Protein AF-A0A2C9LLG2-F1 (afdb_monomer_lite)

Radius of gyration: 27.01 Å; chains: 1; bounding box: 44×22×76 Å

pLDDT: mean 87.64, std 13.87, range [52.31, 98.19]

Foldseek 3Di:
DVVVVVLVVCLVPDDPVPDDPLSVVVNVCVVVVHPVNPDDPDDPVVCVVCVVVVVVVVVVVVVVVVVVVVVVVVVVVVVVVVVVD

Sequence (85 aa):
MWHYLYFIVLVKVKDPTEFTGPESYVDAMIKERNLEWFPRMRAMSLAAEDSEGEQNEIRSLQAQLDLTTRLVQKLSGQLTELKEQ

Secondary structure (DSSP, 8-state):
-HHHHHHHHHHHHS-GGG--HHHHHHHHHHHTT--TTS--S--TTTGGGTHHHHHHHHHHHHHHHHHHHHHHHHHHHHHHHHHH-

Structure (mmCIF, N/CA/C/O backbone):
data_AF-A0A2C9LLG2-F1
#
_entry.id   AF-A0A2C9LLG2-F1
#
loop_
_atom_site.group_PDB
_atom_site.id
_atom_site.type_symbol
_atom_site.label_atom_id
_atom_site.label_alt_id
_atom_site.label_comp_id
_atom_site.label_asym_id
_atom_site.label_entity_id
_atom_site.label_seq_id
_atom_site.pdbx_PDB_ins_code
_atom_site.Cartn_x
_atom_site.Cartn_y
_atom_site.Cartn_z
_atom_site.occupancy
_atom_site.B_iso_or_equiv
_atom_site.auth_seq_id
_atom_site.auth_comp_id
_atom_site.auth_asym_id
_atom_site.auth_atom_id
_atom_site.pdbx_PDB_model_num
ATOM 1 N N . MET A 1 1 ? -4.660 7.088 -16.268 1.00 85.00 1 MET A N 1
ATOM 2 C CA . MET A 1 1 ? -4.122 5.833 -16.851 1.00 85.00 1 MET A CA 1
ATOM 3 C C . MET A 1 1 ? -2.672 5.951 -17.311 1.00 85.00 1 MET A C 1
ATOM 5 O O . MET A 1 1 ? -1.887 5.101 -16.927 1.00 85.00 1 MET A O 1
ATOM 9 N N . TRP A 1 2 ? -2.271 6.993 -18.049 1.00 93.62 2 TRP A N 1
ATOM 10 C CA . TRP A 1 2 ? -0.890 7.155 -18.546 1.00 93.62 2 TRP A CA 1
ATOM 11 C C . TRP A 1 2 ? 0.220 7.089 -17.484 1.00 93.62 2 TRP A C 1
ATOM 13 O O . TRP A 1 2 ? 1.278 6.535 -17.755 1.00 93.62 2 TRP A O 1
ATOM 23 N N . HIS A 1 3 ? -0.034 7.549 -16.257 1.00 93.88 3 HIS A N 1
ATOM 24 C CA . HIS A 1 3 ? 0.930 7.411 -15.159 1.00 93.88 3 HIS A CA 1
ATOM 25 C C . HIS A 1 3 ? 1.286 5.953 -14.835 1.00 93.88 3 HIS A C 1
ATOM 27 O O . HIS A 1 3 ? 2.442 5.680 -14.535 1.00 93.88 3 HIS A O 1
ATOM 33 N N . TYR A 1 4 ? 0.349 5.007 -14.970 1.00 94.06 4 TYR A N 1
ATOM 34 C CA . TYR A 1 4 ? 0.662 3.583 -14.818 1.00 94.06 4 TYR A CA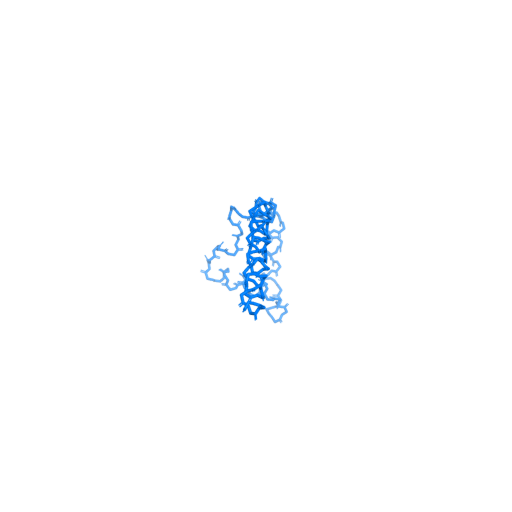 1
ATOM 35 C C . TYR A 1 4 ? 1.560 3.081 -15.943 1.00 94.06 4 TYR A C 1
ATOM 37 O O . TYR A 1 4 ? 2.461 2.294 -15.685 1.00 94.06 4 TYR A O 1
ATOM 45 N N . LEU A 1 5 ? 1.364 3.558 -17.177 1.00 94.75 5 LEU A N 1
ATOM 46 C CA . LEU A 1 5 ? 2.253 3.207 -18.282 1.00 94.75 5 LEU A CA 1
ATOM 47 C C . LEU A 1 5 ? 3.674 3.724 -18.023 1.00 94.75 5 LEU A C 1
ATOM 49 O O . LEU A 1 5 ? 4.624 2.958 -18.153 1.00 94.75 5 LEU A O 1
ATOM 53 N N . TYR A 1 6 ? 3.818 4.985 -17.606 1.00 96.69 6 TYR A N 1
ATOM 54 C CA . TYR A 1 6 ? 5.122 5.546 -17.240 1.00 96.69 6 TYR A CA 1
ATOM 55 C C . TYR A 1 6 ? 5.769 4.782 -16.088 1.00 96.69 6 TYR A C 1
ATOM 57 O O . TYR A 1 6 ? 6.953 4.478 -16.158 1.00 96.69 6 TYR A O 1
ATOM 65 N N . PHE A 1 7 ? 4.992 4.415 -15.069 1.00 96.38 7 PHE A N 1
ATOM 66 C CA . PHE A 1 7 ? 5.482 3.632 -13.940 1.00 96.38 7 PHE A CA 1
ATOM 67 C C . PHE A 1 7 ? 5.923 2.219 -14.350 1.00 96.38 7 PHE A C 1
ATOM 69 O O . PHE A 1 7 ? 6.986 1.767 -13.944 1.00 96.38 7 PHE A O 1
ATOM 76 N N . ILE A 1 8 ? 5.170 1.537 -15.218 1.00 95.62 8 ILE A N 1
ATOM 77 C CA . ILE A 1 8 ? 5.564 0.225 -15.755 1.00 95.62 8 ILE A CA 1
ATOM 78 C C . ILE A 1 8 ? 6.873 0.336 -16.544 1.00 95.62 8 ILE A C 1
ATOM 80 O O . ILE A 1 8 ? 7.736 -0.531 -16.428 1.00 95.62 8 ILE A O 1
ATOM 84 N N . VAL A 1 9 ? 7.033 1.388 -17.352 1.00 97.19 9 VAL A N 1
ATOM 85 C CA . VAL A 1 9 ? 8.286 1.632 -18.079 1.00 97.19 9 VAL A CA 1
ATOM 86 C C . VAL A 1 9 ? 9.426 1.920 -17.103 1.00 97.19 9 VAL A C 1
ATOM 88 O O . VAL A 1 9 ? 10.483 1.321 -17.255 1.00 97.19 9 VAL A O 1
ATOM 91 N N . LEU A 1 10 ? 9.201 2.756 -16.083 1.00 97.31 10 LEU A N 1
ATOM 92 C CA . LEU A 1 10 ? 10.172 3.062 -15.029 1.00 97.31 10 LEU A CA 1
ATOM 93 C C . LEU A 1 10 ? 10.689 1.782 -14.361 1.00 97.31 10 LEU A C 1
ATOM 95 O O . LEU A 1 10 ? 11.894 1.554 -14.351 1.00 97.31 10 LEU A O 1
ATOM 99 N N . VAL A 1 11 ? 9.787 0.926 -13.872 1.00 96.81 11 VAL A N 1
ATOM 100 C CA . VAL A 1 11 ? 10.143 -0.344 -13.216 1.00 96.81 11 VAL A CA 1
ATOM 101 C C . VAL A 1 11 ? 10.943 -1.255 -14.155 1.00 96.81 11 VAL A C 1
ATOM 103 O O . VAL A 1 11 ? 11.854 -1.942 -13.712 1.00 96.81 11 VAL A O 1
ATOM 106 N N . LYS A 1 12 ? 10.666 -1.233 -15.466 1.00 95.19 12 LYS A N 1
ATOM 107 C CA . LYS A 1 12 ? 11.397 -2.050 -16.448 1.00 95.19 12 LYS A CA 1
ATOM 108 C C . LYS A 1 12 ? 12.817 -1.572 -16.756 1.00 95.19 12 LYS A C 1
ATOM 110 O O . LYS A 1 12 ? 13.609 -2.385 -17.226 1.00 95.19 12 LYS A O 1
ATOM 115 N N . VAL A 1 13 ? 13.113 -0.283 -16.598 1.00 97.19 13 VAL A N 1
ATOM 116 C CA . VAL A 1 13 ? 14.406 0.303 -17.013 1.00 97.19 13 VAL A CA 1
ATOM 117 C C . VAL A 1 13 ? 15.301 0.702 -15.843 1.00 97.19 13 VAL A C 1
ATOM 119 O O . VAL A 1 13 ? 16.498 0.886 -16.041 1.00 97.19 13 VAL A O 1
ATOM 122 N N . LYS A 1 14 ? 14.732 0.863 -14.647 1.00 97.38 14 LYS A N 1
ATOM 123 C CA . LYS A 1 14 ? 15.456 1.231 -13.429 1.00 97.38 14 LYS A CA 1
ATOM 124 C C . LYS A 1 14 ? 16.285 0.049 -12.907 1.00 97.38 14 LYS A C 1
ATOM 126 O O . LYS A 1 14 ? 15.881 -1.103 -13.055 1.00 97.38 14 LYS A O 1
ATOM 131 N N . ASP A 1 15 ? 17.436 0.340 -12.298 1.00 97.56 15 ASP A N 1
ATOM 132 C CA . ASP A 1 15 ? 18.283 -0.678 -11.671 1.00 97.56 15 ASP A CA 1
ATOM 133 C C . ASP A 1 15 ? 17.519 -1.359 -10.513 1.00 97.56 15 ASP A C 1
ATOM 135 O O . ASP A 1 15 ? 17.032 -0.658 -9.618 1.00 97.56 15 ASP A O 1
ATOM 139 N N . PRO A 1 16 ? 17.405 -2.703 -10.490 1.00 96.06 16 PRO A N 1
ATOM 140 C CA . PRO A 1 16 ? 16.702 -3.422 -9.427 1.00 96.06 16 PRO A CA 1
ATOM 141 C C . PRO A 1 16 ? 17.230 -3.158 -8.013 1.00 96.06 16 PRO A C 1
ATOM 143 O O . PRO A 1 16 ? 16.485 -3.294 -7.045 1.00 96.06 16 PRO A O 1
ATOM 146 N N . THR A 1 17 ? 18.503 -2.785 -7.869 1.00 97.00 17 THR A N 1
ATOM 147 C CA . THR A 1 17 ? 19.103 -2.459 -6.565 1.00 97.00 17 THR A CA 1
ATOM 148 C C . THR A 1 17 ? 18.619 -1.122 -6.003 1.00 97.00 17 THR A C 1
ATOM 150 O O . THR A 1 17 ? 18.696 -0.898 -4.796 1.00 97.00 17 THR A O 1
ATOM 153 N N . GLU A 1 18 ? 18.063 -0.258 -6.854 1.00 97.50 18 GLU A N 1
ATOM 154 C CA . GLU A 1 18 ? 17.523 1.054 -6.490 1.00 97.50 18 GLU A CA 1
ATOM 155 C C . GLU A 1 18 ? 16.002 1.038 -6.297 1.00 97.50 18 GLU A C 1
ATOM 157 O O . GLU A 1 18 ? 15.373 2.091 -6.113 1.00 97.50 18 GLU A O 1
ATOM 162 N N . PHE A 1 19 ? 15.377 -0.136 -6.386 1.00 98.19 19 PHE A N 1
ATOM 163 C CA . PHE A 1 19 ? 13.947 -0.259 -6.171 1.00 98.19 19 PHE A CA 1
ATOM 164 C C . PHE A 1 19 ? 13.581 0.085 -4.729 1.00 98.19 19 PHE A C 1
ATOM 166 O O . PHE A 1 19 ? 14.139 -0.410 -3.751 1.00 98.19 19 PHE A O 1
ATOM 173 N N . THR A 1 20 ? 12.567 0.926 -4.605 1.00 98.00 20 THR A N 1
ATOM 174 C CA . THR A 1 20 ? 11.812 1.088 -3.369 1.00 98.00 20 THR A CA 1
ATOM 175 C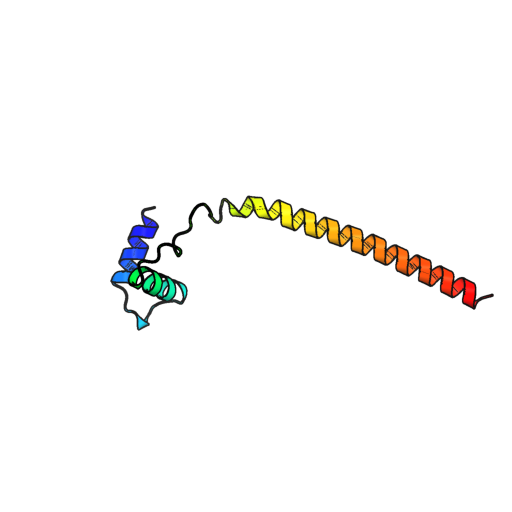 C . THR A 1 20 ? 10.953 -0.155 -3.122 1.00 98.00 20 THR A C 1
ATOM 177 O O . THR A 1 20 ? 10.678 -0.934 -4.033 1.00 98.00 20 THR A O 1
ATOM 180 N N . GLY A 1 21 ? 10.470 -0.334 -1.889 1.00 96.69 21 GLY A N 1
ATOM 181 C CA . GLY A 1 21 ? 9.616 -1.476 -1.531 1.00 96.69 21 GLY A CA 1
ATOM 182 C C . GLY A 1 21 ? 8.437 -1.716 -2.495 1.00 96.69 21 GLY A C 1
ATOM 183 O O . GLY A 1 21 ? 8.287 -2.840 -2.978 1.00 96.69 21 GLY A O 1
ATOM 184 N N . PRO A 1 22 ? 7.630 -0.691 -2.839 1.00 96.12 22 PRO A N 1
ATOM 185 C CA . PRO A 1 22 ? 6.535 -0.843 -3.798 1.00 96.12 22 PRO A CA 1
ATOM 186 C C . PRO A 1 22 ? 6.990 -1.205 -5.217 1.00 96.12 22 PRO A C 1
ATOM 188 O O . PRO A 1 22 ? 6.321 -1.991 -5.881 1.00 96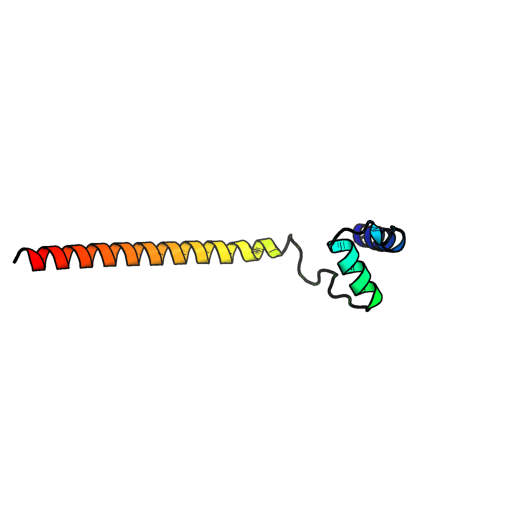.12 22 PRO A O 1
ATOM 191 N N . GLU A 1 23 ? 8.118 -0.664 -5.686 1.00 97.88 23 GLU A N 1
ATOM 192 C CA . GLU A 1 23 ? 8.667 -0.997 -7.009 1.00 97.88 23 GLU A CA 1
ATOM 193 C C . GLU A 1 23 ? 9.087 -2.471 -7.068 1.00 97.88 23 GLU A C 1
ATOM 195 O O . GLU A 1 23 ? 8.686 -3.171 -7.996 1.00 97.88 23 GLU A O 1
ATOM 200 N N . SER A 1 24 ? 9.786 -2.971 -6.042 1.00 97.81 24 SER A N 1
ATOM 201 C CA . SER A 1 24 ? 10.164 -4.388 -5.929 1.00 97.81 24 SER A CA 1
ATOM 202 C C . SER A 1 24 ? 8.954 -5.319 -5.899 1.00 97.81 24 SER A C 1
ATOM 204 O O . SER A 1 24 ? 8.956 -6.368 -6.543 1.00 97.81 24 SER A O 1
ATOM 206 N N . TYR A 1 25 ? 7.901 -4.936 -5.174 1.00 96.94 25 TYR A N 1
ATOM 207 C CA . TYR A 1 25 ? 6.656 -5.702 -5.131 1.00 96.94 25 TYR A CA 1
ATOM 208 C C . TYR A 1 25 ? 5.981 -5.770 -6.506 1.00 96.94 25 TYR A C 1
ATOM 210 O O . TYR A 1 25 ? 5.589 -6.846 -6.957 1.00 96.94 25 TYR A O 1
ATOM 218 N N . VAL A 1 26 ? 5.872 -4.633 -7.199 1.00 96.62 26 VAL A N 1
ATOM 219 C CA . VAL A 1 26 ? 5.257 -4.583 -8.531 1.00 96.62 26 VAL A CA 1
ATOM 220 C C . VAL A 1 26 ? 6.098 -5.341 -9.562 1.00 96.62 26 VAL A C 1
ATOM 222 O O . VAL A 1 26 ? 5.531 -6.059 -10.383 1.00 96.62 26 VAL A O 1
ATOM 225 N N . ASP A 1 27 ? 7.428 -5.249 -9.507 1.00 96.94 27 ASP A N 1
ATOM 226 C CA . ASP A 1 27 ? 8.327 -6.025 -10.368 1.00 96.94 27 ASP A CA 1
ATOM 227 C C . ASP A 1 27 ? 8.129 -7.541 -10.192 1.00 96.94 27 ASP A C 1
ATOM 229 O O . ASP A 1 27 ? 7.960 -8.261 -11.182 1.00 96.94 27 ASP A O 1
ATOM 233 N N . ALA A 1 28 ? 8.057 -8.025 -8.946 1.00 96.94 28 ALA A N 1
ATOM 234 C CA . ALA A 1 28 ? 7.773 -9.430 -8.651 1.00 96.94 28 ALA A CA 1
ATOM 235 C C . ALA A 1 28 ? 6.411 -9.868 -9.219 1.00 96.94 28 ALA A C 1
ATOM 237 O O . ALA A 1 28 ? 6.327 -10.860 -9.945 1.00 96.94 28 ALA A O 1
ATOM 238 N N . MET A 1 29 ? 5.362 -9.074 -8.992 1.00 96.81 29 MET A N 1
ATOM 239 C CA . MET A 1 29 ? 4.020 -9.361 -9.504 1.00 96.81 29 MET A CA 1
ATOM 240 C C . MET A 1 29 ? 3.964 -9.389 -11.039 1.00 96.81 29 MET A C 1
ATOM 242 O O . MET A 1 29 ? 3.314 -10.256 -11.624 1.00 96.81 29 MET A O 1
ATOM 246 N N . ILE A 1 30 ? 4.686 -8.491 -11.720 1.00 94.50 30 ILE A N 1
ATOM 247 C CA . ILE A 1 30 ? 4.787 -8.489 -13.187 1.00 94.50 30 ILE A CA 1
ATOM 248 C C . ILE A 1 30 ? 5.500 -9.752 -13.689 1.00 94.50 30 ILE A C 1
ATOM 250 O O . ILE A 1 30 ? 5.037 -10.358 -14.661 1.00 94.50 30 ILE A O 1
ATOM 254 N N . LYS A 1 31 ? 6.594 -10.172 -13.038 1.00 95.06 31 LYS A N 1
ATOM 255 C CA . LYS A 1 31 ? 7.330 -11.404 -13.382 1.00 95.06 31 LYS A CA 1
ATOM 256 C C . LYS A 1 31 ? 6.459 -12.651 -13.229 1.00 95.06 31 LYS A C 1
ATOM 258 O O . LYS A 1 31 ? 6.496 -13.529 -14.089 1.00 95.06 31 LYS A O 1
ATOM 263 N N . GLU A 1 32 ? 5.622 -12.683 -12.197 1.00 97.25 32 GLU A N 1
ATOM 264 C CA . GLU A 1 32 ? 4.648 -13.750 -11.939 1.00 97.25 32 GLU A CA 1
ATOM 265 C C . GLU A 1 32 ? 3.379 -13.647 -12.800 1.00 97.25 32 GLU A C 1
ATOM 267 O O . GLU A 1 32 ? 2.517 -14.523 -12.752 1.00 97.25 32 GLU A O 1
ATOM 272 N N . ARG A 1 33 ? 3.257 -12.593 -13.621 1.00 94.31 33 ARG A N 1
ATOM 273 C CA . ARG A 1 33 ? 2.048 -12.259 -14.394 1.00 94.31 33 ARG A CA 1
ATOM 274 C C . ARG A 1 33 ? 0.796 -12.104 -13.517 1.00 94.31 33 ARG A C 1
ATOM 276 O O . ARG A 1 33 ? -0.321 -12.287 -14.003 1.00 94.31 33 ARG A O 1
ATOM 283 N N . ASN A 1 34 ? 0.970 -11.730 -12.252 1.00 92.81 34 ASN A N 1
ATOM 284 C CA . ASN A 1 34 ? -0.118 -11.426 -11.336 1.00 92.81 34 ASN A CA 1
ATOM 285 C C . ASN A 1 34 ? -0.554 -9.957 -11.512 1.00 92.81 34 ASN A C 1
ATOM 287 O O . ASN A 1 34 ? 0.251 -9.036 -11.405 1.00 92.81 34 ASN A O 1
ATOM 291 N N . LEU A 1 35 ? -1.840 -9.728 -11.794 1.00 91.75 35 LEU A N 1
ATOM 292 C CA . LEU A 1 35 ? -2.425 -8.395 -12.001 1.00 91.75 35 LEU A CA 1
ATOM 293 C C . LEU A 1 35 ? -3.050 -7.791 -10.732 1.00 91.75 35 LEU A C 1
ATOM 295 O O . LEU A 1 35 ? -3.627 -6.708 -10.794 1.00 91.75 35 LEU A O 1
ATOM 299 N N . GLU A 1 36 ? -2.954 -8.463 -9.584 1.00 90.38 36 GLU A N 1
ATOM 300 C CA . GLU A 1 36 ? -3.549 -8.013 -8.318 1.00 90.38 36 GLU A CA 1
ATOM 301 C C . GLU A 1 36 ? -2.903 -6.751 -7.741 1.00 90.38 36 GLU A C 1
ATOM 303 O O . GLU A 1 36 ? -3.548 -6.047 -6.968 1.00 90.38 36 GLU A O 1
ATOM 308 N N . TRP A 1 37 ? -1.679 -6.411 -8.159 1.00 91.19 37 TRP A N 1
ATOM 309 C CA . TRP A 1 37 ? -1.044 -5.145 -7.780 1.00 91.19 37 TRP A CA 1
ATOM 310 C C . TRP A 1 37 ? -1.759 -3.921 -8.375 1.00 91.19 37 TRP A C 1
ATOM 312 O O . TRP A 1 37 ? -1.606 -2.808 -7.870 1.00 91.19 37 TRP A O 1
ATOM 322 N N . PHE A 1 38 ? -2.535 -4.105 -9.452 1.00 90.81 38 PHE A N 1
ATOM 323 C CA . PHE A 1 38 ? -3.331 -3.039 -10.040 1.00 90.81 38 PHE A CA 1
ATOM 324 C C . PHE A 1 38 ? -4.637 -2.869 -9.245 1.00 90.81 38 PHE A C 1
ATOM 326 O O . PHE A 1 38 ? -5.400 -3.834 -9.121 1.00 90.81 38 PHE A O 1
ATOM 333 N N . PRO A 1 39 ? -4.962 -1.664 -8.739 1.00 85.50 39 PRO A N 1
ATOM 334 C CA . PRO A 1 39 ? -6.200 -1.452 -8.000 1.00 85.50 39 PRO A CA 1
ATOM 335 C C . PRO A 1 39 ? -7.412 -1.710 -8.905 1.00 85.50 39 PRO A C 1
ATOM 337 O O . PRO A 1 39 ? -7.605 -1.035 -9.918 1.00 85.50 39 PRO A O 1
ATOM 340 N N . ARG A 1 40 ? -8.242 -2.695 -8.550 1.00 84.88 40 ARG A N 1
ATOM 341 C CA . ARG A 1 40 ? -9.501 -3.003 -9.246 1.00 84.88 40 ARG A CA 1
ATOM 342 C C . ARG A 1 40 ? -10.670 -2.647 -8.348 1.00 84.88 40 ARG A C 1
ATOM 344 O O . ARG A 1 40 ? -10.728 -3.119 -7.218 1.00 84.88 40 ARG A O 1
ATOM 351 N N . MET A 1 41 ? -11.597 -1.830 -8.856 1.00 71.69 41 MET A N 1
ATOM 352 C CA . MET A 1 41 ? -12.815 -1.406 -8.139 1.00 71.69 41 MET A CA 1
ATOM 353 C C . MET A 1 41 ? -12.554 -0.726 -6.782 1.00 71.69 41 MET A C 1
ATOM 355 O O . MET A 1 41 ? -13.463 -0.576 -5.976 1.00 71.69 41 MET A O 1
ATOM 359 N N . ARG A 1 42 ? -11.309 -0.324 -6.520 1.00 66.56 42 ARG A N 1
ATOM 360 C CA . ARG A 1 42 ? -10.865 0.334 -5.296 1.00 66.56 42 ARG A CA 1
ATOM 361 C C . ARG A 1 42 ? -9.901 1.432 -5.699 1.00 66.56 42 ARG A C 1
ATOM 363 O O . ARG A 1 42 ? -8.920 1.182 -6.393 1.00 66.56 42 ARG A O 1
ATOM 370 N N . ALA A 1 43 ? -10.210 2.645 -5.287 1.00 70.56 43 ALA A N 1
ATOM 371 C CA . ALA A 1 43 ? -9.364 3.810 -5.458 1.00 70.56 43 ALA A CA 1
ATOM 372 C C . ALA A 1 43 ? -9.411 4.596 -4.154 1.00 70.56 43 ALA A C 1
ATOM 374 O O . ALA A 1 43 ? -10.404 4.537 -3.436 1.00 70.56 43 ALA A O 1
ATOM 375 N N . MET A 1 44 ? -8.366 5.364 -3.862 1.00 63.69 44 MET A N 1
ATOM 376 C CA . MET A 1 44 ? -8.343 6.230 -2.679 1.00 63.69 44 MET A CA 1
ATOM 377 C C . MET A 1 44 ? -9.547 7.191 -2.645 1.00 63.69 44 MET A C 1
ATOM 379 O O . MET A 1 44 ? -10.062 7.493 -1.579 1.00 63.69 44 MET A O 1
ATOM 383 N N . SER A 1 45 ? -10.057 7.594 -3.813 1.00 63.03 45 SER A N 1
ATOM 384 C CA . SER A 1 45 ? -11.282 8.391 -3.944 1.00 63.03 45 SER A CA 1
ATOM 385 C C . SER A 1 45 ? -12.577 7.628 -3.633 1.00 63.03 45 SER A C 1
ATOM 387 O O . SER A 1 45 ? -13.578 8.266 -3.346 1.00 63.03 45 SER A O 1
ATOM 389 N N . LEU A 1 46 ? -12.572 6.292 -3.721 1.00 58.59 46 LEU A N 1
ATOM 390 C CA . LEU A 1 46 ? -13.704 5.418 -3.380 1.00 58.59 46 LEU A CA 1
ATOM 391 C C . LEU A 1 46 ? -13.664 4.982 -1.905 1.00 58.59 46 LEU A C 1
ATOM 393 O O . LEU A 1 46 ? -14.705 4.750 -1.312 1.00 58.59 46 LEU A O 1
ATOM 397 N N . ALA A 1 47 ? -12.476 4.922 -1.292 1.00 55.59 47 ALA A N 1
ATOM 398 C CA . ALA A 1 47 ? -12.305 4.586 0.127 1.00 55.59 47 ALA A CA 1
ATOM 399 C C . ALA A 1 47 ? -12.839 5.668 1.089 1.00 55.59 47 ALA A C 1
ATOM 401 O O . ALA A 1 47 ? -12.990 5.414 2.278 1.00 55.59 47 ALA A O 1
ATOM 402 N N . ALA A 1 48 ? -13.148 6.870 0.590 1.00 54.94 48 ALA A N 1
ATOM 403 C CA . ALA A 1 48 ? -13.784 7.917 1.387 1.00 54.94 48 ALA A CA 1
ATOM 404 C C . ALA A 1 48 ? -15.219 7.551 1.829 1.00 54.94 48 ALA A C 1
ATOM 406 O O . ALA A 1 48 ? -15.720 8.132 2.791 1.00 54.94 48 ALA A O 1
ATOM 407 N N . GLU A 1 49 ? -15.868 6.579 1.178 1.00 52.31 49 GLU A N 1
ATOM 408 C CA . GLU A 1 49 ? -17.185 6.079 1.599 1.00 52.31 49 GLU A CA 1
ATOM 409 C C . GLU A 1 49 ? -17.101 5.174 2.849 1.00 52.31 49 GLU A C 1
ATOM 411 O O . GLU A 1 49 ? -18.040 5.153 3.641 1.00 52.31 49 GLU A O 1
ATOM 416 N N . ASP A 1 50 ? -15.959 4.523 3.117 1.00 53.59 50 ASP A N 1
ATOM 417 C CA . ASP A 1 50 ? -15.759 3.708 4.333 1.00 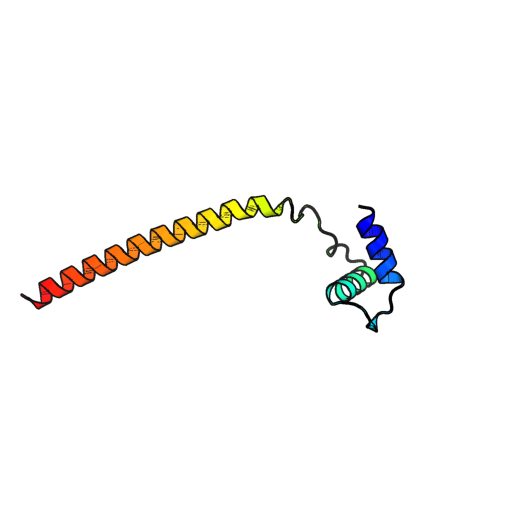53.59 50 ASP A CA 1
ATOM 418 C C . ASP A 1 50 ? -15.565 4.572 5.602 1.00 53.59 50 ASP A C 1
ATOM 420 O O . ASP A 1 50 ? -15.846 4.131 6.719 1.00 53.59 50 ASP A O 1
ATOM 424 N N . SER A 1 51 ? -15.157 5.840 5.451 1.00 53.53 51 SER A N 1
ATOM 425 C CA . SER A 1 51 ? -14.961 6.774 6.576 1.00 53.53 51 SER A CA 1
ATOM 426 C C . SER A 1 51 ? -16.250 7.121 7.336 1.00 53.53 51 SER A C 1
ATOM 428 O O . SER A 1 51 ? -16.183 7.507 8.508 1.00 53.53 51 SER A O 1
ATOM 430 N N . GLU A 1 52 ? -17.427 6.996 6.709 1.00 56.00 52 GLU A N 1
ATOM 431 C CA . GLU A 1 52 ? -18.706 7.155 7.418 1.00 56.00 52 GLU A CA 1
ATOM 432 C C . GLU A 1 52 ? -18.973 5.982 8.372 1.00 56.00 52 GLU A C 1
ATOM 434 O O . GLU A 1 52 ? -19.504 6.184 9.469 1.00 56.00 52 GLU A O 1
ATOM 439 N N . GLY A 1 53 ? -18.562 4.767 7.992 1.00 59.78 53 GLY A N 1
ATOM 440 C CA . GLY A 1 53 ? -18.663 3.570 8.826 1.00 59.78 53 GLY A CA 1
ATOM 441 C C . GLY A 1 53 ? -17.807 3.685 10.085 1.00 59.78 53 GLY A C 1
ATOM 442 O O . GLY A 1 53 ? -18.324 3.558 11.195 1.00 59.78 53 GLY A O 1
ATOM 443 N N . GLU A 1 54 ? -16.530 4.043 9.927 1.00 64.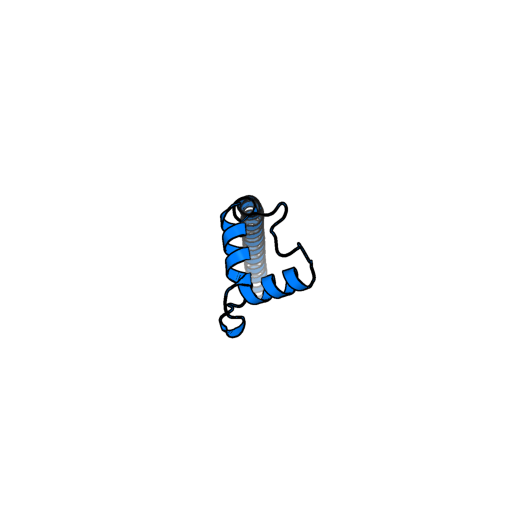25 54 GLU A N 1
ATOM 444 C CA . GLU A 1 54 ? -15.597 4.195 11.053 1.00 64.25 54 GLU A CA 1
ATOM 445 C C . GLU A 1 54 ? -16.032 5.297 12.035 1.00 64.25 54 GLU A C 1
ATOM 447 O O . GLU A 1 54 ? -15.974 5.115 13.254 1.00 64.25 54 GLU A O 1
ATOM 452 N N . GLN A 1 55 ? -16.540 6.434 11.543 1.00 69.06 55 GLN A N 1
ATOM 453 C CA . GLN A 1 55 ? -17.069 7.483 12.424 1.00 69.06 55 GLN A CA 1
ATOM 454 C C . GLN A 1 55 ? -18.310 7.037 13.201 1.00 69.06 55 GLN A C 1
ATOM 456 O O . GLN A 1 55 ? -18.465 7.405 14.370 1.00 69.06 55 GLN A O 1
ATOM 461 N N . ASN A 1 56 ? -19.192 6.256 12.579 1.00 73.88 56 ASN A N 1
ATOM 462 C CA . ASN A 1 56 ? -20.374 5.725 13.249 1.00 73.88 56 ASN A CA 1
ATOM 463 C C . ASN A 1 56 ? -20.005 4.687 14.316 1.00 73.88 56 ASN A C 1
ATOM 465 O O . ASN A 1 56 ? -20.578 4.707 15.409 1.00 73.88 56 ASN A O 1
ATOM 469 N N . GLU A 1 57 ? -19.007 3.841 14.056 1.00 80.75 57 GLU A N 1
ATOM 470 C CA . GLU A 1 57 ? -18.481 2.893 15.041 1.00 80.75 57 GLU A CA 1
ATOM 471 C C . GLU A 1 57 ? -17.848 3.606 16.241 1.00 80.75 57 GLU A C 1
ATOM 473 O O . GLU A 1 57 ? -18.174 3.284 17.384 1.00 80.75 57 GLU A O 1
ATOM 478 N N . ILE A 1 58 ? -17.030 4.640 16.011 1.00 85.81 58 ILE A N 1
ATOM 479 C CA . ILE A 1 58 ? -16.426 5.434 17.093 1.00 85.81 58 ILE A CA 1
ATOM 480 C C . ILE A 1 58 ? -17.504 6.097 17.961 1.00 85.81 58 ILE A C 1
ATOM 482 O O . ILE A 1 58 ? -17.417 6.050 19.190 1.00 85.81 58 ILE A O 1
ATOM 486 N N . ARG A 1 59 ? -18.550 6.678 17.355 1.00 87.25 59 ARG A N 1
ATOM 487 C CA . ARG A 1 59 ? -19.673 7.265 18.111 1.00 87.25 59 ARG A CA 1
ATOM 488 C C . ARG A 1 59 ? -20.429 6.213 18.924 1.00 87.25 59 ARG A C 1
ATOM 490 O O . ARG A 1 59 ? -20.784 6.472 20.072 1.00 87.25 59 ARG A O 1
ATOM 497 N N . SER A 1 60 ? -20.654 5.030 18.353 1.00 89.81 60 SER A N 1
ATOM 498 C CA . SER A 1 60 ? -21.301 3.909 19.046 1.00 89.81 60 SER A CA 1
ATOM 499 C C . SER A 1 60 ? -20.485 3.447 20.259 1.00 89.81 60 SER A C 1
ATOM 501 O O . SER A 1 60 ? -21.021 3.320 21.362 1.00 89.81 60 SER A O 1
ATOM 503 N N . LEU A 1 61 ? -19.168 3.291 20.094 1.00 94.19 61 LEU A N 1
ATOM 504 C CA . LEU A 1 61 ? -18.249 2.922 21.174 1.00 94.19 61 LEU A CA 1
ATOM 505 C C . LEU A 1 61 ? -18.206 3.982 22.283 1.00 94.19 61 LEU A C 1
ATOM 507 O O . LEU A 1 61 ? -18.243 3.637 23.465 1.00 94.19 61 LEU A O 1
ATOM 511 N N . GLN A 1 62 ? -18.197 5.270 21.927 1.00 93.62 62 GLN A N 1
ATOM 512 C CA . GLN A 1 62 ? -18.269 6.365 22.901 1.00 93.62 62 GLN A CA 1
ATOM 513 C C . GLN A 1 62 ? -19.570 6.327 23.716 1.00 93.62 62 GLN A C 1
ATOM 515 O O . GLN A 1 62 ? -19.532 6.495 24.936 1.00 93.62 62 GLN A O 1
ATOM 520 N N . ALA A 1 63 ? -20.710 6.053 23.077 1.00 94.94 63 ALA A N 1
ATOM 521 C CA . ALA A 1 63 ? -21.989 5.927 23.772 1.00 94.94 63 ALA A CA 1
ATOM 522 C C . ALA A 1 63 ? -22.008 4.732 24.745 1.00 94.94 63 ALA A C 1
ATOM 524 O O . ALA A 1 63 ? -22.472 4.863 25.879 1.00 94.94 63 ALA A O 1
ATOM 525 N N . GLN A 1 64 ? -21.464 3.579 24.339 1.00 95.75 64 GLN A N 1
ATOM 526 C CA . GLN A 1 64 ? -21.348 2.405 25.214 1.00 95.75 64 GLN A CA 1
ATOM 527 C C . GLN A 1 64 ? -20.425 2.663 26.415 1.00 95.75 64 GLN A C 1
ATOM 529 O O . GLN A 1 64 ? -20.725 2.232 27.534 1.00 95.75 64 GLN A O 1
ATOM 534 N N . LEU A 1 65 ? -19.330 3.399 26.211 1.00 97.06 65 LEU A N 1
ATOM 535 C CA . LEU A 1 65 ? -18.409 3.775 27.280 1.00 97.06 65 LEU A CA 1
ATOM 536 C C . LEU A 1 65 ? -19.063 4.721 28.296 1.00 97.06 65 LEU A C 1
ATOM 538 O O . LEU A 1 65 ? -18.901 4.520 29.502 1.00 97.06 65 LEU A O 1
ATOM 542 N N . ASP A 1 66 ? -19.834 5.712 27.838 1.00 97.44 66 ASP A N 1
ATOM 543 C CA . ASP A 1 66 ? -20.558 6.630 28.729 1.00 97.44 66 ASP A CA 1
ATOM 544 C C . ASP A 1 66 ? -21.602 5.880 29.573 1.00 97.44 66 ASP A C 1
ATOM 546 O O . ASP A 1 66 ? -21.659 6.039 30.794 1.00 97.44 66 ASP A O 1
ATOM 550 N N . LEU A 1 67 ? -22.366 4.972 28.953 1.00 97.25 67 LEU A N 1
ATOM 551 C CA . LEU A 1 67 ? -23.318 4.113 29.667 1.00 97.25 67 LEU A CA 1
ATOM 552 C C . LEU A 1 67 ? -22.632 3.258 30.736 1.00 97.25 67 LEU A C 1
ATOM 554 O O . LEU A 1 67 ? -23.100 3.195 31.875 1.00 97.25 67 LEU A O 1
ATOM 558 N N . THR A 1 68 ? -21.508 2.632 30.387 1.00 96.31 68 THR A N 1
ATOM 559 C CA . THR A 1 68 ? -20.740 1.795 31.316 1.00 96.31 68 THR A CA 1
ATOM 560 C C . THR A 1 68 ? -20.193 2.624 32.475 1.00 96.31 68 THR A C 1
ATOM 562 O O . THR A 1 68 ? -20.310 2.222 33.630 1.00 96.31 68 THR A O 1
ATOM 565 N N . THR A 1 69 ? -19.670 3.819 32.193 1.00 97.44 69 THR A N 1
ATOM 566 C CA . THR A 1 69 ? -19.141 4.740 33.209 1.00 97.44 69 THR A CA 1
ATOM 567 C C . THR A 1 69 ? -20.226 5.151 34.201 1.00 97.44 69 THR A C 1
ATOM 569 O O . THR A 1 69 ? -20.020 5.064 35.413 1.00 97.44 69 THR A O 1
ATOM 572 N N . ARG A 1 70 ? -21.417 5.516 33.710 1.00 96.94 70 ARG A N 1
ATOM 573 C CA . ARG A 1 70 ? -22.570 5.843 34.563 1.00 96.94 70 ARG A CA 1
ATOM 574 C C . ARG A 1 70 ? -23.007 4.656 35.416 1.00 96.94 70 ARG A C 1
ATOM 576 O O . ARG A 1 70 ? -23.326 4.832 36.591 1.00 96.94 70 ARG A O 1
ATOM 583 N N . LEU A 1 71 ? -23.015 3.448 34.850 1.00 97.00 71 LEU A N 1
ATOM 584 C CA . LEU A 1 71 ? -23.377 2.236 35.584 1.00 97.00 71 LEU A CA 1
ATOM 585 C C . LEU A 1 71 ? -22.377 1.953 36.714 1.00 97.00 71 LEU A C 1
ATOM 587 O O . LEU A 1 71 ? -22.788 1.690 37.842 1.00 97.00 71 LEU A O 1
ATOM 591 N N . VAL A 1 72 ? -21.076 2.067 36.432 1.00 97.19 72 VAL A N 1
ATOM 592 C CA . VAL A 1 72 ? -20.006 1.895 37.426 1.00 97.19 72 VAL A CA 1
ATOM 593 C C . VAL A 1 72 ? -20.119 2.937 38.537 1.00 97.19 72 VAL A C 1
ATOM 595 O O . VAL A 1 72 ? -20.030 2.578 39.710 1.00 97.19 72 VAL A O 1
ATOM 598 N N . GLN A 1 73 ? -20.375 4.204 38.199 1.00 96.56 73 GLN A N 1
ATOM 599 C CA . GLN A 1 73 ? -20.600 5.263 39.188 1.00 96.56 73 GLN A CA 1
ATOM 600 C C . GLN A 1 73 ? -21.809 4.959 40.076 1.00 96.56 73 GLN A C 1
ATOM 602 O O . GLN A 1 73 ? -21.713 5.061 41.298 1.00 96.56 73 GLN A O 1
ATOM 607 N N . LYS A 1 74 ? -22.927 4.529 39.480 1.00 96.25 74 LYS A N 1
ATOM 608 C CA . LYS A 1 74 ? -24.139 4.166 40.221 1.00 96.25 74 LYS A CA 1
ATOM 609 C C . LYS A 1 74 ? -23.891 2.999 41.177 1.00 96.25 74 LYS A C 1
ATOM 611 O O . LYS A 1 74 ? -24.235 3.097 42.350 1.00 96.25 74 LYS A O 1
ATOM 616 N N . LEU A 1 75 ? -23.269 1.923 40.695 1.00 96.31 75 LEU A N 1
ATOM 617 C CA . LEU A 1 75 ? -22.951 0.751 41.514 1.00 96.31 75 LEU A CA 1
ATOM 618 C C . LEU A 1 75 ? -21.972 1.095 42.640 1.00 96.31 75 LEU A C 1
ATOM 620 O O . LEU A 1 75 ? -22.155 0.640 43.765 1.00 96.31 75 LEU A O 1
ATOM 624 N N . SER A 1 76 ? -20.978 1.940 42.357 1.00 95.12 76 SER A N 1
ATOM 625 C CA . SER A 1 76 ? -20.050 2.445 43.372 1.00 95.12 76 SER A CA 1
ATOM 626 C C . SER A 1 76 ? -20.797 3.232 44.449 1.00 95.12 76 SER A C 1
ATOM 628 O O . SER A 1 76 ? -20.600 2.972 45.632 1.00 95.12 76 SER A O 1
ATOM 630 N N . GLY A 1 77 ? -21.716 4.124 44.063 1.00 93.56 77 GLY A N 1
ATOM 631 C CA . GLY A 1 77 ? -22.574 4.852 45.002 1.00 93.56 77 GLY A CA 1
ATOM 632 C C . GLY A 1 77 ? -23.368 3.913 45.912 1.00 93.56 77 GLY A C 1
ATOM 633 O O . GLY A 1 77 ? -23.243 3.996 47.131 1.00 93.56 77 GLY A O 1
ATOM 634 N N . GLN A 1 78 ? -24.074 2.939 45.327 1.00 94.62 78 GLN A N 1
ATOM 635 C CA . GLN A 1 78 ? -24.858 1.951 46.081 1.00 94.62 78 GLN A CA 1
ATOM 636 C C . GLN A 1 78 ? -24.000 1.107 47.039 1.00 94.62 78 GLN A C 1
ATOM 638 O O . GLN A 1 78 ? -24.441 0.780 48.138 1.00 94.62 78 GLN A O 1
ATOM 643 N N . LEU A 1 79 ? -22.769 0.757 46.647 1.00 94.00 79 LEU A N 1
ATOM 644 C CA . LEU A 1 79 ? -21.835 0.030 47.511 1.00 94.00 79 LEU A CA 1
ATOM 645 C C . LEU A 1 79 ? -21.385 0.881 48.707 1.00 94.00 79 LEU A C 1
ATOM 647 O O . LEU A 1 79 ? -21.206 0.359 49.805 1.00 94.00 79 LEU A O 1
ATOM 651 N N . THR A 1 80 ? -21.197 2.185 48.492 1.00 92.88 80 THR A N 1
ATOM 652 C CA . THR A 1 80 ? -20.797 3.122 49.552 1.00 92.88 80 THR A CA 1
ATOM 653 C C . THR A 1 80 ? -21.929 3.304 50.562 1.00 92.88 80 THR A C 1
ATOM 655 O O . THR A 1 80 ? -21.687 3.199 51.759 1.00 92.88 80 THR A O 1
ATOM 658 N N . GLU A 1 81 ? -23.169 3.459 50.087 1.00 92.00 81 GLU A N 1
ATOM 659 C CA . GLU A 1 81 ? -24.372 3.533 50.932 1.00 92.00 81 GLU A CA 1
ATOM 660 C C . GLU A 1 81 ? -24.575 2.259 51.771 1.00 92.00 81 GLU A C 1
ATOM 662 O O . GLU A 1 81 ? -24.871 2.345 52.958 1.00 92.00 81 GLU A O 1
ATOM 667 N N . LEU A 1 82 ? -24.357 1.074 51.185 1.00 91.12 82 LEU A N 1
ATOM 668 C CA . LEU A 1 82 ? -24.420 -0.210 51.900 1.00 91.12 82 LEU A CA 1
ATOM 669 C C . LEU A 1 82 ? -23.325 -0.375 52.960 1.00 91.12 82 LEU A C 1
ATOM 671 O O . LEU A 1 82 ? -23.519 -1.121 53.912 1.00 91.12 82 LEU A O 1
ATOM 675 N N . LYS A 1 83 ? -22.165 0.266 52.783 1.00 84.00 83 LYS A N 1
ATOM 676 C CA . LYS A 1 83 ? -21.061 0.231 53.752 1.00 84.00 83 LYS A CA 1
ATOM 677 C C . LYS A 1 83 ? 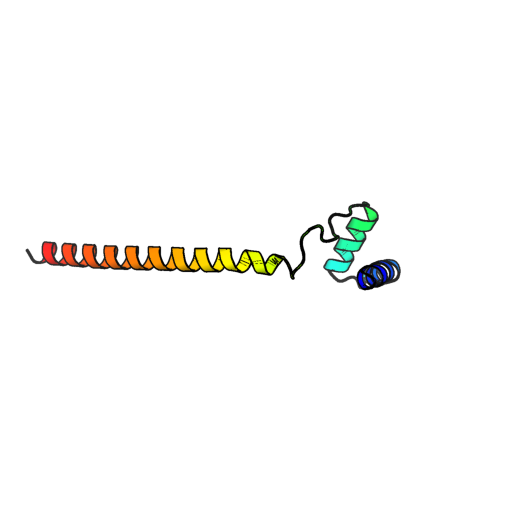-21.308 1.159 54.948 1.00 84.00 83 LYS A C 1
ATOM 679 O O . LYS A 1 83 ? -20.735 0.928 56.009 1.00 84.00 83 LYS A O 1
ATOM 684 N N . GLU A 1 84 ? -22.079 2.229 54.758 1.00 79.56 84 GLU A N 1
ATOM 685 C CA . GLU A 1 84 ? -22.413 3.200 55.811 1.00 79.56 84 GLU A CA 1
ATOM 686 C C . GLU A 1 84 ? -23.628 2.792 56.668 1.00 79.56 84 GLU A C 1
ATOM 688 O O . GLU A 1 84 ? -23.876 3.429 57.693 1.00 79.56 84 GLU A O 1
ATOM 693 N N . GLN A 1 85 ? -24.351 1.735 56.279 1.00 60.88 85 GLN A N 1
ATOM 694 C CA . GLN A 1 85 ? -25.370 1.054 57.095 1.00 60.88 85 GLN A CA 1
ATOM 695 C C . GLN A 1 85 ? -24.754 -0.027 57.988 1.00 60.88 85 GLN A C 1
ATOM 697 O O . GLN A 1 85 ? -25.249 -0.172 59.130 1.00 60.88 85 GLN A O 1
#

InterPro domains:
  IPR015925 Ryanodine/Inositol 1,4,5-trisphosphate receptor [PTHR13715] (1-74)

Organism: Biomphalaria glabrata (NCBI:txid6526)